Protein AF-A0AAD4VCY1-F1 (afdb_monomer)

Foldseek 3Di:
DLCVVVVADPLLQVQQLCVVVVHHDDDDDPDPVVVVSNVPNDPDHRDPVRSVVVVPDDDDDPPLVVVQEPCPPHPHNDSCRVVVNPD

Organism: Prunus dulcis (NCBI:txid3755)

Mean predicted aligned error: 2.95 Å

InterPro domains:
  IPR018170 Aldo/keto reductase, conserved site [PS00063] (26-41)
  IPR020471 Aldo-keto reductase [PTHR11732] (2-59)
  IPR036812 NAD(P)-dependent oxidoreductase domain superfamily [G3DSA:3.20.20.100] (1-87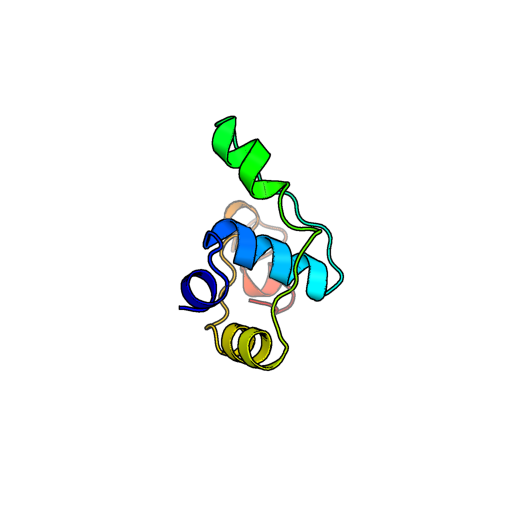)
  IPR036812 NAD(P)-dependent oxidoreductase domain superfamily [SSF51430] (2-67)

Solvent-accessible surface area (backbone atoms only — not comparable to full-atom values): 5655 Å² total; per-residue (Å²): 109,72,30,67,77,69,74,46,51,65,66,34,47,57,52,36,50,42,46,74,74,73,40,86,83,85,86,85,68,91,49,67,69,56,48,56,50,65,65,69,45,76,96,64,81,80,54,68,81,59,47,58,61,60,71,70,56,87,86,77,70,81,85,63,58,66,91,64,39,30,77,85,84,39,97,20,57,38,59,48,62,69,45,78,63,76,108

Structure (mmCIF, N/CA/C/O backbone):
data_AF-A0AAD4VCY1-F1
#
_entry.id   AF-A0AAD4VCY1-F1
#
loop_
_atom_site.group_PDB
_atom_site.id
_atom_site.type_symbol
_atom_site.label_atom_id
_atom_site.label_alt_id
_atom_site.label_comp_id
_atom_site.label_asym_id
_atom_site.label_entity_id
_atom_site.label_seq_id
_atom_site.pdbx_PDB_ins_code
_atom_site.Cartn_x
_atom_site.Cartn_y
_atom_site.Cartn_z
_atom_site.occupancy
_atom_site.B_iso_or_equiv
_atom_site.auth_seq_id
_atom_site.auth_comp_id
_atom_site.auth_asym_id
_atom_site.auth_atom_id
_atom_site.pdbx_PDB_model_num
ATOM 1 N N . MET A 1 1 ? -14.190 11.412 1.219 1.00 79.81 1 MET A N 1
ATOM 2 C CA . MET A 1 1 ? -13.234 10.325 0.878 1.00 79.81 1 MET A CA 1
ATOM 3 C C . MET A 1 1 ? -13.667 8.989 1.498 1.00 79.81 1 MET A C 1
ATOM 5 O O . MET A 1 1 ? -14.399 9.008 2.479 1.00 79.81 1 MET A O 1
ATOM 9 N N . VAL A 1 2 ? -13.245 7.827 0.962 1.00 94.19 2 VAL A N 1
ATOM 10 C CA . VAL A 1 2 ? -13.594 6.488 1.519 1.00 94.19 2 VAL A CA 1
ATOM 11 C C . VAL A 1 2 ? -13.179 6.357 2.992 1.00 94.19 2 VAL A C 1
ATOM 13 O O . VAL A 1 2 ? -13.977 5.927 3.820 1.00 94.19 2 VAL A O 1
ATOM 16 N N . ALA A 1 3 ? -11.971 6.815 3.329 1.00 96.25 3 ALA A N 1
ATOM 17 C CA . ALA A 1 3 ? -11.432 6.831 4.692 1.00 96.25 3 ALA A CA 1
ATOM 18 C C . ALA A 1 3 ? -12.351 7.544 5.703 1.00 96.25 3 ALA A C 1
ATOM 20 O O . ALA A 1 3 ? -12.657 6.992 6.757 1.00 96.25 3 ALA A O 1
ATOM 21 N N . GLU A 1 4 ? -12.875 8.720 5.346 1.00 96.56 4 GLU A N 1
ATOM 22 C CA . GLU A 1 4 ? -13.797 9.489 6.195 1.00 96.56 4 GLU A CA 1
ATOM 23 C C . GLU A 1 4 ? -15.111 8.741 6.432 1.00 96.56 4 GLU A C 1
ATOM 25 O O . GLU A 1 4 ? -15.574 8.656 7.569 1.00 96.56 4 GLU A O 1
ATOM 30 N N . LYS A 1 5 ? -15.690 8.143 5.378 1.00 97.12 5 LYS A N 1
ATOM 31 C CA . LYS A 1 5 ? -16.934 7.362 5.488 1.00 97.12 5 LYS A CA 1
ATOM 32 C C . LYS A 1 5 ? -16.782 6.172 6.434 1.00 97.12 5 LYS A C 1
ATOM 34 O O . LYS A 1 5 ? -17.708 5.862 7.176 1.00 97.12 5 LYS A O 1
ATOM 39 N N . LEU A 1 6 ? -15.616 5.530 6.412 1.00 97.06 6 LEU A N 1
ATOM 40 C CA . LEU A 1 6 ? -15.313 4.362 7.239 1.00 97.06 6 LEU A CA 1
ATOM 41 C C . LEU A 1 6 ? -14.723 4.726 8.608 1.00 97.06 6 LEU A C 1
ATOM 43 O O . LEU A 1 6 ? -14.559 3.841 9.444 1.00 97.06 6 LEU A O 1
ATOM 47 N N . ARG A 1 7 ? -14.430 6.012 8.857 1.00 97.31 7 ARG A N 1
ATOM 48 C CA . ARG A 1 7 ? -13.717 6.509 10.048 1.00 97.31 7 ARG A CA 1
ATOM 49 C C . ARG A 1 7 ? -12.391 5.774 10.274 1.00 97.31 7 ARG A C 1
ATOM 51 O O . ARG A 1 7 ? -12.058 5.395 11.394 1.00 97.31 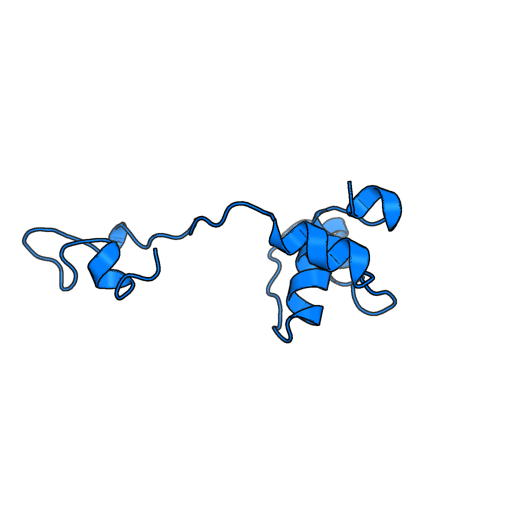7 ARG A O 1
ATOM 58 N N . ARG A 1 8 ? -11.655 5.552 9.185 1.00 97.81 8 ARG A N 1
ATOM 59 C CA . ARG A 1 8 ? -10.336 4.904 9.159 1.00 97.81 8 ARG A CA 1
ATOM 60 C C . ARG A 1 8 ? -9.306 5.845 8.567 1.00 97.81 8 ARG A C 1
ATOM 62 O O . ARG A 1 8 ? -9.665 6.815 7.900 1.00 97.81 8 ARG A O 1
ATOM 69 N N . THR A 1 9 ? -8.027 5.565 8.787 1.00 98.19 9 THR A N 1
ATOM 70 C CA . THR A 1 9 ? -6.969 6.348 8.141 1.00 98.19 9 THR A CA 1
ATOM 71 C C . THR A 1 9 ? -6.816 5.946 6.670 1.00 98.19 9 THR A C 1
ATOM 73 O O . THR A 1 9 ? -7.165 4.823 6.289 1.00 98.19 9 THR A O 1
ATOM 76 N N . PRO A 1 10 ? -6.279 6.824 5.804 1.00 97.94 10 PRO A N 1
ATOM 77 C CA . PRO A 1 10 ? -5.991 6.459 4.418 1.00 97.94 10 PRO A CA 1
ATOM 78 C C . PRO A 1 10 ? -5.087 5.221 4.288 1.00 97.94 10 PRO A C 1
ATOM 80 O O . PRO A 1 10 ? -5.321 4.387 3.416 1.00 97.94 10 PRO A O 1
ATOM 83 N N . ALA A 1 11 ? -4.107 5.058 5.188 1.00 98.12 11 ALA A N 1
ATOM 84 C CA . ALA A 1 11 ? -3.222 3.892 5.211 1.00 98.12 11 ALA A CA 1
ATOM 85 C C . ALA A 1 11 ? -3.991 2.597 5.515 1.00 98.12 11 ALA A C 1
ATOM 87 O O . ALA A 1 11 ? -3.830 1.602 4.811 1.00 98.12 11 ALA A O 1
ATOM 88 N N . GLN A 1 12 ? -4.889 2.629 6.501 1.00 98.56 12 GLN A N 1
ATOM 89 C CA . GLN A 1 12 ? -5.755 1.497 6.827 1.00 98.56 12 GLN A CA 1
ATOM 90 C C . GLN A 1 12 ? -6.664 1.098 5.658 1.00 98.56 12 GLN A C 1
ATOM 92 O O . GLN A 1 12 ? -6.835 -0.091 5.400 1.00 98.56 12 GLN A O 1
ATOM 97 N N . VAL A 1 13 ? -7.216 2.068 4.918 1.00 98.38 13 VAL A N 1
ATOM 98 C CA . VAL A 1 13 ? -8.025 1.788 3.718 1.00 98.38 13 VAL A CA 1
ATOM 99 C C . VAL A 1 13 ? -7.188 1.136 2.619 1.00 98.38 13 VAL A C 1
ATOM 101 O O . VAL A 1 13 ? -7.623 0.131 2.065 1.00 98.38 13 VAL A O 1
ATOM 104 N N . ALA A 1 14 ? -5.985 1.642 2.337 1.00 98.06 14 ALA A N 1
ATOM 105 C CA . ALA A 1 14 ? -5.101 1.046 1.332 1.00 98.06 14 ALA A CA 1
ATOM 106 C C . ALA A 1 14 ? -4.716 -0.405 1.684 1.00 98.06 14 ALA A C 1
ATOM 108 O O . ALA A 1 14 ? -4.771 -1.293 0.835 1.00 98.06 14 ALA A O 1
ATOM 109 N N . LEU A 1 15 ? -4.391 -0.665 2.955 1.00 98.50 15 LEU A N 1
ATOM 110 C CA . LEU A 1 15 ? -4.065 -2.009 3.435 1.00 98.50 15 LEU A CA 1
ATOM 111 C C . LEU A 1 15 ? -5.275 -2.943 3.385 1.00 98.50 15 LEU A C 1
ATOM 113 O O . LEU A 1 15 ? -5.163 -4.072 2.908 1.00 98.50 15 LEU A O 1
ATOM 117 N N . ARG A 1 16 ? -6.447 -2.470 3.824 1.00 98.50 16 ARG A N 1
ATOM 118 C CA . ARG A 1 16 ? -7.677 -3.263 3.788 1.00 98.50 16 ARG A CA 1
ATOM 119 C C . ARG A 1 16 ? -8.109 -3.594 2.361 1.00 98.50 16 ARG A C 1
ATOM 121 O O . ARG A 1 16 ? -8.584 -4.704 2.128 1.00 98.50 16 ARG A O 1
ATOM 128 N N . TRP A 1 17 ? -7.923 -2.669 1.421 1.00 98.06 17 TRP A N 1
ATOM 129 C CA . TRP A 1 17 ? -8.165 -2.914 0.001 1.00 98.06 17 TRP A CA 1
ATOM 130 C C . TRP A 1 17 ? -7.302 -4.074 -0.509 1.00 98.06 17 TRP A C 1
ATOM 132 O O . TRP A 1 17 ? -7.856 -5.037 -1.031 1.00 98.06 17 TRP A O 1
ATOM 142 N N . GLY A 1 18 ? -5.987 -4.059 -0.254 1.00 97.75 18 GLY A N 1
ATOM 143 C CA . GLY A 1 18 ? -5.088 -5.144 -0.674 1.00 97.75 18 GLY A CA 1
ATOM 144 C C . GLY A 1 18 ? -5.495 -6.514 -0.118 1.00 97.75 18 GLY A C 1
ATOM 145 O O . GLY A 1 18 ? -5.516 -7.499 -0.855 1.00 97.75 18 GLY A O 1
ATOM 146 N N . LEU A 1 19 ? -5.921 -6.557 1.152 1.00 97.88 19 LEU A N 1
ATOM 147 C CA . LEU A 1 19 ? -6.445 -7.776 1.779 1.00 97.88 19 LEU A CA 1
ATOM 148 C C . LEU A 1 19 ? -7.737 -8.275 1.112 1.00 97.88 19 LEU A C 1
ATOM 150 O O . LEU A 1 19 ? -7.890 -9.476 0.904 1.00 97.88 19 LEU A O 1
ATOM 154 N N . GLN A 1 20 ? -8.670 -7.382 0.763 1.00 97.75 20 GLN A N 1
ATOM 155 C CA . GLN A 1 20 ? -9.919 -7.764 0.085 1.00 97.75 20 GLN A CA 1
ATOM 156 C C . GLN A 1 20 ? -9.720 -8.185 -1.374 1.00 97.75 20 GLN A C 1
ATOM 158 O O . GLN A 1 20 ? -10.516 -8.976 -1.869 1.00 97.75 20 GLN A O 1
ATOM 163 N N . MET A 1 21 ? -8.643 -7.736 -2.024 1.00 97.25 21 MET A N 1
ATOM 164 C CA . MET A 1 21 ? -8.214 -8.246 -3.333 1.00 97.25 21 MET A CA 1
ATOM 165 C C . MET A 1 21 ? -7.544 -9.631 -3.252 1.00 97.25 21 MET A C 1
ATOM 167 O O . MET A 1 21 ? -7.210 -10.214 -4.279 1.00 97.25 21 MET A O 1
ATOM 171 N N . GLY A 1 22 ? -7.362 -10.182 -2.045 1.00 97.44 22 GLY A N 1
ATOM 172 C CA . GLY A 1 22 ? -6.786 -11.511 -1.828 1.00 97.44 22 GLY A CA 1
ATOM 173 C C . GLY A 1 22 ? -5.262 -11.525 -1.6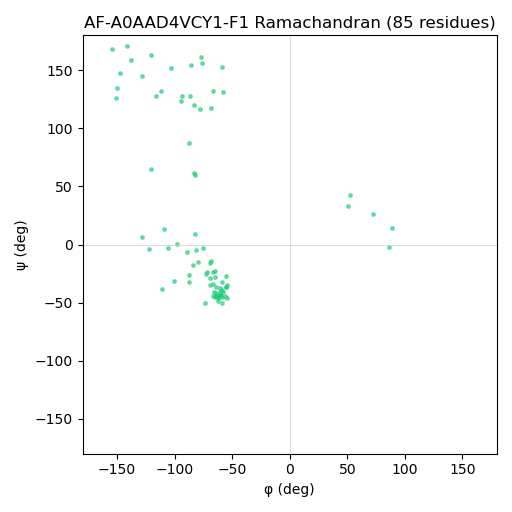94 1.00 97.44 22 GLY A C 1
ATOM 174 O O . GLY A 1 22 ? -4.653 -12.592 -1.759 1.00 97.44 22 GLY A O 1
ATOM 175 N N . HIS A 1 23 ? -4.629 -10.367 -1.494 1.00 98.00 23 HIS A N 1
ATOM 176 C CA . HIS A 1 23 ? -3.182 -10.251 -1.316 1.00 98.00 23 HIS A CA 1
ATOM 177 C C . HIS A 1 23 ? -2.814 -10.045 0.156 1.00 98.00 23 HIS A C 1
ATOM 179 O O . HIS A 1 23 ? -3.566 -9.448 0.922 1.00 98.00 23 HIS A O 1
ATOM 185 N N . SER A 1 24 ? -1.618 -10.480 0.559 1.00 97.94 24 SER A N 1
ATOM 186 C CA . SER A 1 24 ? -0.994 -9.979 1.788 1.00 97.94 24 SER A CA 1
ATOM 187 C C . SER A 1 24 ? -0.403 -8.579 1.556 1.00 97.94 24 SER A C 1
ATOM 189 O O . SER A 1 24 ? -0.175 -8.168 0.418 1.00 97.94 24 SER A O 1
ATOM 191 N N . ALA A 1 25 ? -0.150 -7.827 2.631 1.00 97.44 25 ALA A N 1
ATOM 192 C CA . ALA A 1 25 ? 0.436 -6.488 2.559 1.00 97.44 25 ALA A CA 1
ATOM 193 C C . ALA A 1 25 ? 1.650 -6.359 3.488 1.00 97.44 25 ALA A C 1
ATOM 195 O O . ALA A 1 25 ? 1.666 -6.922 4.582 1.00 97.44 25 ALA A O 1
ATOM 196 N N . LEU A 1 26 ? 2.657 -5.586 3.064 1.00 97.94 26 LEU A N 1
ATOM 197 C CA . LEU A 1 26 ? 3.929 -5.404 3.776 1.00 97.94 26 LEU A CA 1
ATOM 198 C C . LEU A 1 26 ? 4.168 -3.924 4.146 1.00 97.94 26 LEU A C 1
ATOM 200 O O . LEU A 1 26 ? 5.088 -3.292 3.618 1.00 97.94 26 LEU A O 1
ATOM 204 N N . PRO A 1 27 ? 3.344 -3.318 5.025 1.00 98.12 27 PRO A N 1
ATOM 205 C CA . PRO A 1 27 ? 3.520 -1.924 5.410 1.00 98.12 27 PRO A CA 1
ATOM 206 C C . PRO A 1 27 ? 4.790 -1.724 6.240 1.00 98.12 27 PRO A C 1
ATOM 208 O O . P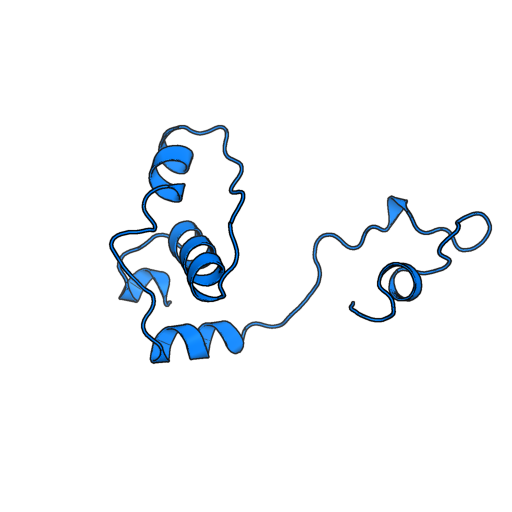RO A 1 27 ? 4.899 -2.194 7.373 1.00 98.12 27 PRO A O 1
ATOM 211 N N . LYS A 1 28 ? 5.734 -0.937 5.723 1.00 98.31 28 LYS A N 1
ATOM 212 C CA . LYS A 1 28 ? 6.930 -0.542 6.473 1.00 98.31 28 LYS A CA 1
ATOM 213 C C . LYS A 1 28 ? 6.664 0.712 7.307 1.00 98.31 28 LYS A C 1
ATOM 215 O O . LYS A 1 28 ? 6.285 1.754 6.779 1.00 98.31 28 LYS A O 1
ATOM 220 N N . SER A 1 29 ? 6.974 0.666 8.602 1.00 98.38 29 SER A N 1
ATOM 221 C CA . SER A 1 29 ? 7.038 1.846 9.477 1.00 98.38 29 SER A CA 1
ATOM 222 C C . SER A 1 29 ? 8.111 1.660 10.550 1.00 98.38 29 SER A C 1
ATOM 224 O O . SER A 1 29 ? 8.353 0.550 11.002 1.00 98.38 29 SER A O 1
ATOM 226 N N . THR A 1 30 ? 8.747 2.755 10.965 1.00 98.44 30 THR A N 1
ATOM 227 C CA . THR A 1 30 ? 9.610 2.827 12.163 1.00 98.44 30 THR A CA 1
ATOM 228 C C . THR A 1 30 ? 8.935 3.572 13.318 1.00 98.44 30 THR A C 1
ATOM 230 O O . THR A 1 30 ? 9.504 3.701 14.393 1.00 98.44 30 THR A O 1
ATOM 233 N N . ASN A 1 31 ? 7.727 4.097 13.094 1.00 98.69 31 ASN A N 1
ATOM 234 C CA . ASN A 1 31 ? 6.916 4.758 14.109 1.00 98.69 31 ASN A CA 1
ATOM 235 C C . ASN A 1 31 ? 5.943 3.737 14.710 1.00 98.69 31 ASN A C 1
ATOM 237 O O . ASN A 1 31 ? 5.157 3.139 13.970 1.00 98.69 31 ASN A O 1
ATOM 241 N N . GLU A 1 32 ? 5.989 3.577 16.032 1.00 98.56 32 GLU A N 1
ATOM 242 C CA . GLU A 1 32 ? 5.210 2.582 16.774 1.00 98.56 32 GLU A CA 1
ATOM 243 C C . GLU A 1 32 ? 3.695 2.757 16.607 1.00 98.56 32 GLU A C 1
ATOM 245 O O . GLU A 1 32 ? 2.990 1.778 16.365 1.00 98.56 32 GLU A O 1
ATOM 250 N N . ALA A 1 33 ? 3.188 3.993 16.665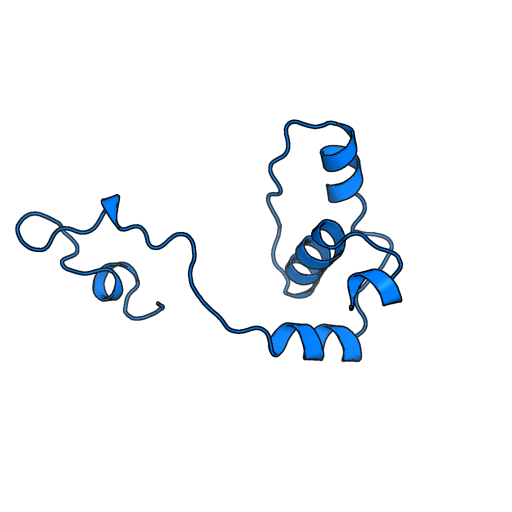 1.00 98.44 33 ALA A N 1
ATOM 251 C CA . ALA A 1 33 ? 1.763 4.264 16.488 1.00 98.44 33 ALA A CA 1
ATOM 252 C C . ALA A 1 33 ? 1.281 3.821 15.099 1.00 98.44 33 ALA A C 1
ATOM 254 O O . ALA A 1 33 ? 0.269 3.135 14.996 1.00 98.44 33 ALA A O 1
ATOM 255 N N . ARG A 1 34 ? 2.056 4.104 14.042 1.00 98.44 34 ARG A N 1
ATOM 256 C CA . ARG A 1 34 ? 1.741 3.632 12.681 1.00 98.44 34 ARG A CA 1
ATOM 257 C 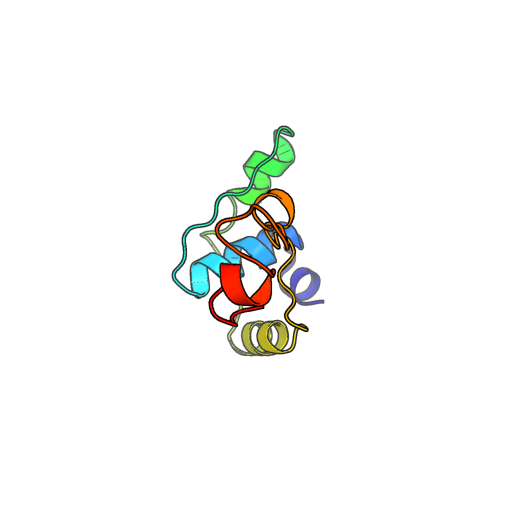C . ARG A 1 34 ? 1.845 2.115 12.534 1.00 98.44 34 ARG A C 1
ATOM 259 O O . ARG A 1 34 ? 1.081 1.540 11.775 1.00 98.44 34 ARG A O 1
ATOM 266 N N . ILE A 1 35 ? 2.770 1.454 13.235 1.00 98.62 35 ILE A N 1
ATOM 267 C CA . ILE A 1 35 ? 2.865 -0.019 13.219 1.00 98.62 35 ILE A CA 1
ATOM 268 C C . ILE A 1 35 ? 1.583 -0.633 13.798 1.00 98.62 35 ILE A C 1
ATOM 270 O O . ILE A 1 35 ? 1.001 -1.534 13.190 1.00 98.62 35 ILE A O 1
ATOM 274 N N . LYS A 1 36 ? 1.118 -0.105 14.938 1.00 98.31 36 LYS A N 1
ATOM 275 C CA . LYS A 1 36 ? -0.144 -0.524 15.566 1.00 98.31 36 LYS A CA 1
ATOM 276 C C . LYS A 1 36 ? -1.338 -0.231 14.657 1.00 98.31 36 LYS A C 1
ATOM 278 O O . LYS A 1 36 ? -2.133 -1.127 14.400 1.00 98.31 36 LYS A O 1
ATOM 283 N N . GLU A 1 37 ? -1.420 0.983 14.113 1.00 98.12 37 GLU A N 1
ATOM 284 C CA . GLU A 1 37 ? -2.495 1.403 13.205 1.00 98.12 37 GLU A CA 1
ATOM 285 C C . GLU A 1 37 ? -2.578 0.530 11.943 1.00 98.12 37 GLU A C 1
ATOM 287 O O . GLU A 1 37 ? -3.665 0.080 11.580 1.00 98.12 37 GLU A O 1
ATOM 292 N N . ASN A 1 38 ? -1.437 0.234 11.310 1.00 98.44 38 ASN A N 1
ATOM 293 C CA . ASN A 1 38 ? -1.363 -0.599 10.106 1.00 98.44 38 ASN A CA 1
ATOM 294 C C . ASN A 1 38 ? -1.798 -2.053 10.353 1.00 98.44 38 ASN A C 1
ATOM 296 O O . ASN A 1 38 ? -2.182 -2.740 9.411 1.00 98.44 38 ASN A O 1
ATOM 300 N N . SER A 1 39 ? -1.736 -2.524 11.602 1.00 97.00 39 SER A N 1
ATOM 301 C CA . SER A 1 39 ? -2.188 -3.869 11.979 1.00 97.00 39 SER A CA 1
ATOM 302 C C . SER A 1 39 ? -3.701 -3.934 12.250 1.00 97.00 39 SER A C 1
ATOM 304 O O . SER A 1 39 ? -4.284 -5.018 12.214 1.00 97.00 39 SER A O 1
ATOM 306 N N . ASP A 1 40 ? -4.367 -2.795 12.480 1.00 98.00 40 ASP A N 1
ATOM 307 C CA . ASP A 1 40 ? -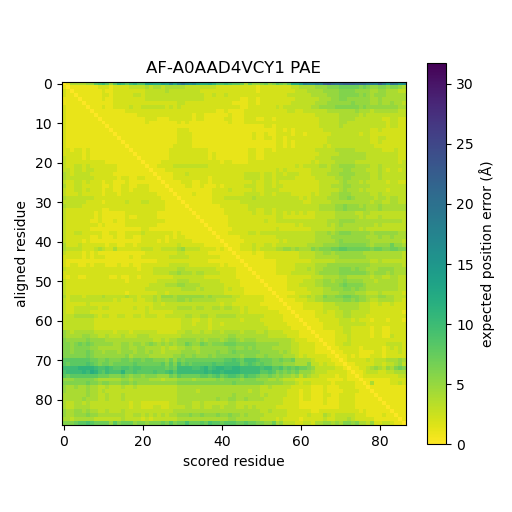5.809 -2.702 12.772 1.00 98.00 40 ASP A CA 1
ATOM 308 C C . ASP A 1 40 ? -6.682 -2.707 11.494 1.00 98.00 40 ASP A C 1
ATOM 310 O O . ASP A 1 40 ? -7.395 -1.755 11.163 1.00 98.00 40 ASP A O 1
ATOM 314 N N . VAL A 1 41 ? -6.601 -3.798 10.724 1.00 98.38 41 VAL A N 1
ATOM 315 C CA . VAL A 1 41 ? -7.251 -3.927 9.399 1.00 98.38 41 VAL A CA 1
ATOM 316 C C . VAL A 1 41 ? -8.114 -5.187 9.233 1.00 98.38 41 VAL A C 1
ATOM 318 O O . VAL A 1 41 ? -8.630 -5.450 8.146 1.00 98.38 41 VAL A O 1
ATOM 321 N N . PHE A 1 42 ? -8.316 -5.975 10.295 1.00 96.69 42 PHE A N 1
ATOM 322 C CA . PHE A 1 42 ? -9.028 -7.263 10.217 1.00 96.69 42 PHE A CA 1
ATOM 323 C C . PHE A 1 42 ? -10.490 -7.214 10.683 1.00 96.69 42 PHE A C 1
ATOM 325 O O . PHE A 1 42 ? -11.319 -7.938 10.139 1.00 96.69 42 PHE A O 1
ATOM 332 N N . GLY A 1 43 ? -10.829 -6.350 11.647 1.00 96.81 43 GLY A N 1
ATOM 333 C CA . GLY A 1 43 ? -12.159 -6.295 12.278 1.00 96.81 43 GLY A CA 1
ATOM 334 C C . GLY A 1 43 ? -13.235 -5.514 11.512 1.00 96.81 43 GLY A C 1
ATOM 335 O O . GLY A 1 43 ? -14.295 -5.230 12.062 1.00 96.81 43 GLY A O 1
ATOM 336 N N . TRP A 1 44 ? -12.963 -5.102 10.277 1.00 97.94 44 TRP A N 1
ATOM 337 C CA . TRP A 1 44 ? -13.871 -4.311 9.445 1.00 97.94 44 TRP A CA 1
ATOM 338 C C . TRP A 1 44 ? -13.565 -4.549 7.964 1.00 97.94 44 TRP A C 1
ATOM 340 O O . TRP A 1 44 ? -12.543 -5.143 7.631 1.00 97.94 44 TRP A O 1
ATOM 350 N N . SER A 1 45 ? -14.447 -4.101 7.071 1.00 98.06 45 SER A N 1
ATOM 351 C CA . SER A 1 45 ? -14.273 -4.223 5.621 1.00 98.06 45 SER A CA 1
ATOM 352 C C . SER A 1 45 ? -14.681 -2.947 4.892 1.00 98.06 45 SER A C 1
ATOM 354 O O . SER A 1 45 ? -15.421 -2.119 5.424 1.00 98.06 45 SER A O 1
ATOM 356 N N . ILE A 1 46 ? -14.162 -2.784 3.677 1.00 98.31 46 ILE A N 1
ATOM 357 C CA . ILE A 1 46 ? -14.613 -1.784 2.717 1.00 98.31 46 ILE A CA 1
ATOM 358 C C . ILE A 1 46 ? -15.831 -2.385 1.995 1.00 98.31 46 ILE A C 1
ATOM 360 O O . ILE A 1 46 ? -15.687 -3.442 1.371 1.00 98.31 46 ILE A O 1
ATOM 364 N N . PRO A 1 47 ? -17.011 -1.749 2.084 1.00 97.88 47 PRO A N 1
ATOM 365 C CA . PRO A 1 47 ? -18.194 -2.137 1.323 1.00 97.88 47 PRO A CA 1
ATOM 366 C C . PRO A 1 47 ? -17.959 -2.085 -0.189 1.00 97.88 47 PRO A C 1
ATOM 368 O O . PRO A 1 47 ? -17.149 -1.295 -0.674 1.00 97.88 47 PRO A O 1
ATOM 371 N N . GLU A 1 48 ? -18.702 -2.896 -0.937 1.00 96.56 48 GLU A N 1
ATOM 372 C CA . GLU A 1 48 ? -18.540 -3.050 -2.388 1.00 96.56 48 GLU A CA 1
ATOM 373 C C . GLU A 1 48 ? -18.723 -1.734 -3.163 1.00 96.56 48 GLU A C 1
ATOM 375 O O . GLU A 1 48 ? -17.933 -1.426 -4.054 1.00 96.56 48 GLU A O 1
ATOM 380 N N . ASP A 1 49 ? -19.677 -0.888 -2.762 1.00 96.88 49 ASP A N 1
ATOM 381 C CA . ASP A 1 49 ? -19.913 0.422 -3.387 1.00 96.88 49 ASP A CA 1
ATOM 382 C C . ASP A 1 49 ? -18.736 1.395 -3.204 1.00 96.88 49 ASP A C 1
ATOM 384 O O . ASP A 1 49 ? -18.519 2.291 -4.024 1.00 96.88 49 ASP A O 1
ATOM 388 N N . LEU A 1 50 ? -17.971 1.241 -2.118 1.00 97.38 50 LEU A N 1
ATOM 389 C CA . LEU A 1 50 ? -16.768 2.029 -1.864 1.00 97.38 50 LEU A CA 1
ATOM 390 C C . LEU A 1 50 ? -15.530 1.401 -2.505 1.00 97.38 50 LEU A C 1
ATOM 392 O O . LEU A 1 50 ? -14.651 2.149 -2.927 1.00 97.38 50 LEU A O 1
ATOM 396 N N . LEU A 1 51 ? -15.468 0.069 -2.612 1.00 95.81 51 LEU A N 1
ATOM 397 C CA . LEU A 1 51 ? -14.429 -0.627 -3.373 1.00 95.81 51 LEU A CA 1
ATOM 398 C C . LEU A 1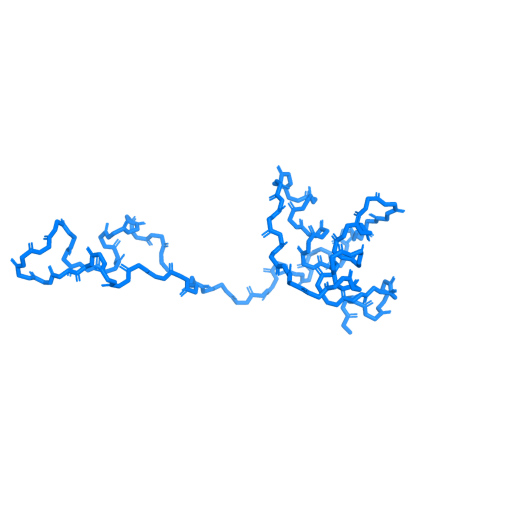 51 ? -14.473 -0.243 -4.852 1.00 95.81 51 LEU A C 1
ATOM 400 O O . LEU A 1 51 ? -13.430 0.092 -5.404 1.00 95.81 51 LEU A O 1
ATOM 404 N N . ALA A 1 52 ? -15.662 -0.207 -5.459 1.00 94.56 52 ALA A N 1
ATOM 405 C CA . ALA A 1 52 ? -15.834 0.176 -6.861 1.00 94.56 52 ALA A CA 1
ATOM 406 C C . ALA A 1 52 ? -15.232 1.560 -7.165 1.00 94.56 52 ALA A C 1
ATOM 408 O O . ALA A 1 52 ? -14.600 1.755 -8.196 1.00 94.56 52 ALA A O 1
ATOM 409 N N . LYS A 1 53 ? -15.331 2.503 -6.220 1.00 95.44 53 LYS A N 1
ATOM 410 C CA . LYS A 1 53 ? -14.738 3.845 -6.353 1.00 95.44 53 LYS A CA 1
ATOM 411 C C . LYS A 1 53 ? -13.214 3.842 -6.308 1.00 95.44 53 LYS A C 1
ATOM 413 O O . LYS A 1 53 ? -12.590 4.735 -6.865 1.00 95.44 53 LYS A O 1
ATOM 418 N N . LEU A 1 54 ? -12.601 2.877 -5.620 1.00 95.38 54 LEU A N 1
ATOM 419 C CA . LEU A 1 54 ? -11.142 2.736 -5.607 1.00 95.38 54 LEU A CA 1
ATOM 420 C C . LEU A 1 54 ? -10.622 2.204 -6.949 1.00 95.38 54 LEU A C 1
ATOM 422 O O . LEU A 1 54 ? -9.491 2.506 -7.313 1.00 95.38 54 LEU A O 1
ATOM 426 N N . SER A 1 55 ? -11.445 1.471 -7.704 1.00 91.06 55 SER A N 1
ATOM 427 C CA . SER A 1 55 ? -11.105 0.999 -9.053 1.00 91.06 55 SER A CA 1
ATOM 428 C C . SER A 1 55 ? -11.022 2.119 -10.095 1.00 91.06 55 SER A C 1
ATOM 430 O O . SER A 1 55 ? -10.443 1.910 -11.154 1.00 91.06 55 SER A O 1
ATOM 432 N N . GLU A 1 56 ? -11.562 3.305 -9.805 1.00 95.75 56 GLU A N 1
ATOM 433 C CA . GLU A 1 56 ? -11.507 4.480 -10.689 1.00 95.75 56 GLU A CA 1
ATOM 434 C C . GLU A 1 56 ? -10.175 5.249 -10.585 1.00 95.75 56 GLU A C 1
ATOM 436 O O . GLU A 1 56 ? -9.958 6.219 -11.309 1.00 95.75 56 GLU A O 1
ATOM 441 N N . ILE A 1 57 ? -9.282 4.851 -9.672 1.00 96.44 57 ILE A N 1
ATOM 442 C CA . ILE A 1 57 ? -7.984 5.504 -9.485 1.00 96.44 57 ILE A CA 1
ATOM 443 C C . ILE A 1 57 ? -7.113 5.272 -10.726 1.00 96.44 57 ILE A C 1
ATOM 445 O O . ILE A 1 57 ? -6.972 4.142 -11.194 1.00 96.44 57 ILE A O 1
ATOM 449 N N . GLU A 1 58 ? -6.497 6.342 -11.231 1.00 98.00 58 GLU A N 1
ATOM 450 C CA . GLU A 1 58 ? -5.529 6.270 -12.327 1.00 98.00 58 GLU A CA 1
ATOM 451 C C . GLU A 1 58 ? -4.359 5.352 -11.953 1.00 98.00 58 GLU A C 1
ATOM 453 O O . GLU A 1 58 ? -3.782 5.454 -10.866 1.00 98.00 58 GLU A O 1
ATOM 458 N N . GLN A 1 59 ? -4.019 4.435 -12.856 1.00 97.62 59 GLN A N 1
ATOM 459 C CA . GLN A 1 59 ? -2.985 3.438 -12.615 1.00 97.62 59 GLN A CA 1
ATOM 460 C C . GLN A 1 59 ? -1.642 3.926 -13.151 1.00 97.62 59 GLN A C 1
ATOM 462 O O . GLN A 1 59 ? -1.525 4.303 -14.313 1.00 97.62 59 GLN A O 1
ATOM 467 N N . ALA A 1 60 ? -0.618 3.883 -12.299 1.00 97.19 60 ALA A N 1
ATOM 468 C CA . ALA A 1 60 ? 0.763 4.144 -12.681 1.00 97.19 60 ALA A CA 1
ATOM 469 C C . ALA A 1 60 ? 1.725 3.349 -11.788 1.00 97.19 60 ALA A C 1
ATOM 471 O O . ALA A 1 60 ? 1.604 3.344 -10.558 1.00 97.19 60 ALA A O 1
ATOM 472 N N . ARG A 1 61 ? 2.732 2.704 -12.389 1.00 97.44 61 ARG A N 1
ATOM 473 C CA . ARG A 1 61 ? 3.772 1.980 -11.644 1.00 97.44 61 ARG A CA 1
ATOM 474 C C . ARG A 1 61 ? 4.800 2.951 -11.051 1.00 97.44 61 ARG A C 1
ATOM 476 O O . ARG A 1 61 ? 5.551 3.593 -11.783 1.00 97.44 61 ARG A O 1
ATOM 483 N N . LEU A 1 62 ? 4.891 3.006 -9.718 1.00 97.06 62 LEU A N 1
ATOM 484 C CA . LEU A 1 62 ? 5.864 3.857 -9.011 1.00 97.06 62 LEU A CA 1
ATOM 485 C C . LEU A 1 62 ? 7.298 3.312 -9.091 1.00 97.06 62 LEU A C 1
ATOM 487 O O . LEU A 1 62 ? 8.233 4.030 -9.441 1.00 97.06 62 LEU A O 1
ATOM 491 N N . VAL A 1 63 ? 7.489 2.031 -8.767 1.00 97.12 63 VAL A N 1
ATOM 492 C CA . VAL A 1 63 ? 8.807 1.384 -8.825 1.00 97.12 63 VAL A CA 1
ATOM 493 C C . VAL A 1 63 ? 9.014 0.832 -10.232 1.00 97.12 63 VAL A C 1
ATOM 495 O O . VAL A 1 63 ? 8.677 -0.312 -10.519 1.00 97.12 63 VAL A O 1
ATOM 498 N N . ARG A 1 64 ? 9.547 1.674 -11.124 1.00 97.06 64 ARG A N 1
ATOM 499 C CA . ARG A 1 64 ? 9.745 1.347 -12.550 1.00 97.06 64 ARG A CA 1
ATOM 500 C C . ARG A 1 64 ? 10.986 0.498 -12.836 1.00 97.06 64 ARG A C 1
ATOM 502 O O . ARG A 1 64 ? 11.098 -0.034 -13.929 1.00 97.06 64 ARG A O 1
ATOM 509 N N . GLY A 1 65 ? 11.922 0.379 -11.891 1.00 96.56 65 GLY A N 1
ATOM 510 C CA . GLY A 1 65 ? 13.133 -0.430 -12.077 1.00 96.56 65 GLY A CA 1
ATOM 511 C C . GLY A 1 65 ? 14.161 0.168 -13.047 1.00 96.56 65 GLY A C 1
ATOM 512 O O . GLY A 1 65 ? 14.959 -0.568 -13.612 1.00 96.56 65 GLY A O 1
ATOM 513 N N . THR A 1 66 ? 14.189 1.493 -13.220 1.00 95.69 66 THR A N 1
ATOM 514 C CA . THR A 1 66 ? 15.077 2.190 -14.176 1.00 95.69 66 THR A CA 1
ATOM 515 C C . THR A 1 66 ? 16.564 1.880 -13.993 1.00 95.69 66 THR A C 1
ATOM 517 O O . THR A 1 66 ? 17.310 1.905 -14.960 1.00 95.69 66 THR A O 1
ATOM 520 N N . ASN A 1 67 ? 16.997 1.532 -12.779 1.00 95.38 67 ASN A N 1
ATOM 521 C CA . ASN A 1 67 ? 18.383 1.137 -12.499 1.00 95.38 67 ASN A CA 1
ATOM 522 C C . ASN A 1 67 ? 18.780 -0.215 -13.124 1.00 95.38 67 ASN A C 1
ATOM 524 O O . ASN A 1 67 ? 19.963 -0.541 -13.151 1.00 95.38 67 ASN A O 1
ATOM 528 N N . PHE A 1 68 ? 17.812 -1.011 -13.585 1.00 95.00 68 PHE A N 1
ATOM 529 C CA . PHE A 1 68 ? 18.035 -2.302 -14.246 1.00 95.00 68 PHE A CA 1
ATOM 530 C C . PHE A 1 68 ? 17.987 -2.202 -15.776 1.00 95.00 68 PHE A C 1
ATOM 532 O O . PHE A 1 68 ? 18.150 -3.211 -16.461 1.00 95.00 68 PHE A O 1
ATOM 539 N N . VAL A 1 69 ? 17.762 -0.998 -16.307 1.00 97.12 69 VAL A N 1
ATOM 540 C CA . VAL A 1 69 ? 17.569 -0.735 -17.733 1.00 97.12 69 VAL A CA 1
ATOM 541 C C . VAL A 1 69 ? 18.752 0.062 -18.261 1.00 97.12 69 VAL A C 1
ATOM 543 O O . VAL A 1 69 ? 19.149 1.064 -17.669 1.00 97.12 69 VAL A O 1
ATOM 546 N N . HIS A 1 70 ? 19.305 -0.365 -19.393 1.00 97.19 70 HIS A N 1
ATOM 547 C CA . HIS A 1 70 ? 20.324 0.398 -20.104 1.00 97.19 70 HIS A CA 1
ATOM 548 C C . HIS A 1 70 ? 20.252 0.098 -21.601 1.00 97.19 70 HIS A C 1
ATOM 550 O O . HIS A 1 70 ? 20.380 -1.048 -22.030 1.00 97.19 70 HIS A O 1
ATOM 556 N N . ASP A 1 71 ? 20.130 1.154 -22.402 1.00 94.06 71 ASP A N 1
ATOM 557 C CA . ASP A 1 71 ? 19.988 1.096 -23.862 1.00 94.06 71 ASP A CA 1
ATOM 558 C C . ASP A 1 71 ? 21.094 0.296 -24.586 1.00 94.06 71 ASP A C 1
ATOM 560 O O . ASP A 1 71 ? 20.826 -0.409 -25.554 1.00 94.06 71 ASP A O 1
ATOM 564 N N . THR A 1 72 ? 22.333 0.335 -24.093 1.00 94.94 72 THR A N 1
ATOM 565 C CA . THR A 1 72 ? 23.519 -0.170 -24.794 1.00 94.94 72 THR A CA 1
ATOM 566 C C . THR A 1 72 ? 24.116 -1.415 -24.144 1.00 94.94 72 THR A C 1
ATOM 568 O O . THR A 1 72 ? 24.488 -2.351 -24.854 1.00 94.94 72 THR A O 1
ATOM 571 N N . PHE A 1 73 ? 24.132 -1.501 -22.813 1.00 93.56 73 PHE A N 1
ATOM 572 C CA . PHE A 1 73 ? 24.840 -2.578 -22.104 1.00 93.56 73 PHE A CA 1
ATOM 573 C C . PHE A 1 73 ? 23.956 -3.415 -21.167 1.00 93.56 73 PHE A C 1
ATOM 575 O O . PHE A 1 73 ? 24.443 -4.383 -20.588 1.00 93.56 73 PHE A O 1
ATOM 582 N N . GLY A 1 74 ? 22.678 -3.061 -21.006 1.00 92.12 74 GLY A N 1
ATOM 583 C CA . GLY A 1 74 ? 21.757 -3.745 -20.099 1.00 92.12 74 GLY A CA 1
ATOM 584 C C . GLY A 1 74 ? 21.093 -4.969 -20.737 1.00 92.12 74 GLY A C 1
ATOM 585 O O . GLY A 1 74 ? 20.937 -5.008 -21.960 1.00 92.12 74 GLY A O 1
ATOM 586 N N . PRO A 1 75 ? 20.669 -5.958 -19.925 1.00 94.88 75 PRO A N 1
ATOM 587 C CA . PRO A 1 75 ? 19.831 -7.054 -20.407 1.00 94.88 75 PRO A CA 1
ATOM 588 C C . PRO A 1 75 ? 18.437 -6.574 -20.836 1.00 94.88 75 PRO A C 1
ATOM 590 O O . PRO A 1 75 ? 17.834 -7.220 -21.678 1.00 94.88 75 PRO A O 1
ATOM 593 N N . TYR A 1 76 ? 17.971 -5.438 -20.304 1.00 97.81 76 TYR A N 1
ATOM 594 C CA . TYR A 1 76 ? 16.741 -4.757 -20.708 1.00 97.81 76 TYR A CA 1
ATOM 595 C C . TYR A 1 76 ? 17.086 -3.383 -21.287 1.00 97.81 76 TYR A C 1
ATOM 597 O O . TYR A 1 76 ? 17.806 -2.599 -20.655 1.00 97.81 76 TYR A O 1
ATOM 605 N N . ARG A 1 77 ? 16.580 -3.087 -22.486 1.00 96.19 77 ARG A N 1
ATOM 606 C CA . ARG A 1 77 ? 16.859 -1.855 -23.241 1.00 96.19 77 ARG A CA 1
ATOM 607 C C . ARG A 1 77 ? 15.918 -0.720 -22.881 1.00 96.19 77 ARG A C 1
ATOM 609 O O . ARG A 1 77 ? 16.305 0.442 -22.991 1.00 96.19 77 ARG A O 1
ATOM 616 N N . SER A 1 78 ? 14.714 -1.044 -22.420 1.00 96.94 78 SER A N 1
ATOM 617 C CA . SER A 1 78 ? 13.736 -0.070 -21.943 1.00 96.94 78 SER A CA 1
ATOM 618 C C . SER A 1 78 ? 12.977 -0.574 -20.710 1.00 96.94 78 SER A C 1
ATOM 620 O O . SER A 1 78 ? 13.107 -1.727 -20.297 1.00 96.94 78 SER A O 1
ATOM 622 N N . VAL A 1 79 ? 12.196 0.315 -20.089 1.00 97.31 79 VAL A N 1
ATOM 623 C CA . VAL A 1 79 ? 11.324 -0.050 -18.96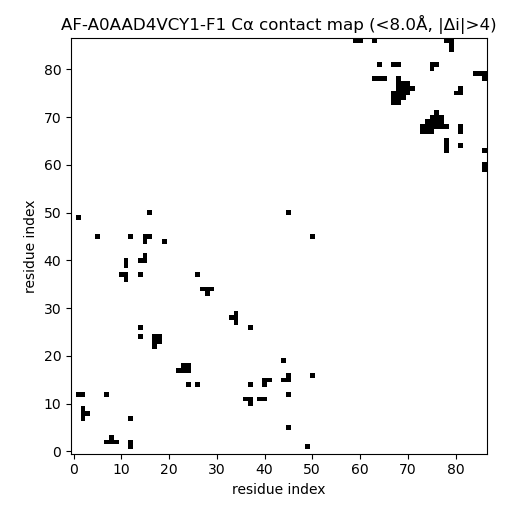0 1.00 97.31 79 VAL A CA 1
ATOM 624 C C . VAL A 1 79 ? 10.175 -0.938 -19.441 1.00 97.31 79 VAL A C 1
ATOM 626 O O . VAL A 1 79 ? 9.765 -1.841 -18.724 1.00 97.31 79 VAL A O 1
ATOM 629 N N . GLU A 1 80 ? 9.683 -0.708 -20.654 1.00 97.56 80 GLU A N 1
ATOM 630 C CA . GLU A 1 80 ? 8.656 -1.528 -21.295 1.00 97.56 80 GLU A CA 1
ATOM 631 C C . GLU A 1 80 ? 9.142 -2.972 -21.459 1.00 97.56 80 GLU A C 1
ATOM 633 O O . GLU A 1 80 ? 8.399 -3.890 -21.137 1.00 97.56 80 GLU A O 1
ATOM 638 N N . GLU A 1 81 ? 10.394 -3.172 -21.889 1.00 97.69 81 GLU A N 1
ATOM 639 C CA . GLU A 1 81 ? 10.996 -4.508 -22.000 1.00 97.69 81 GLU A CA 1
ATOM 640 C C . GLU A 1 81 ? 11.172 -5.175 -20.630 1.00 97.69 81 GLU A C 1
ATOM 642 O O . GLU A 1 81 ? 10.872 -6.352 -20.484 1.00 97.69 81 GLU A O 1
ATOM 647 N N . LEU A 1 82 ? 11.602 -4.428 -19.605 1.00 97.75 82 LEU A N 1
ATOM 648 C CA . LEU A 1 82 ? 11.747 -4.959 -18.242 1.00 97.75 82 LEU A CA 1
ATOM 649 C C . LEU A 1 82 ? 10.429 -5.514 -17.673 1.00 97.75 82 LEU A C 1
ATOM 651 O O . LEU A 1 82 ? 10.458 -6.428 -16.851 1.00 97.75 82 LEU A O 1
ATOM 655 N N . TRP A 1 83 ? 9.295 -4.932 -18.061 1.00 97.69 83 TRP A N 1
ATOM 656 C CA . TRP A 1 83 ? 7.973 -5.292 -17.546 1.00 97.69 83 TRP A CA 1
ATOM 657 C C . TRP A 1 83 ? 7.096 -6.022 -18.565 1.00 97.69 83 TRP A C 1
ATOM 659 O O . TRP A 1 83 ? 5.893 -6.103 -18.343 1.00 97.69 83 TRP A O 1
ATOM 669 N N . ASP A 1 84 ? 7.647 -6.501 -19.683 1.00 97.38 84 ASP A N 1
ATOM 670 C CA . ASP A 1 84 ? 6.886 -7.169 -20.752 1.00 97.38 84 ASP A CA 1
ATOM 671 C C . ASP A 1 84 ? 5.645 -6.369 -21.223 1.00 97.38 84 ASP A C 1
ATOM 673 O O . ASP A 1 84 ? 4.610 -6.921 -21.597 1.00 97.38 84 ASP A O 1
ATOM 677 N N . GLY A 1 85 ? 5.737 -5.034 -21.200 1.00 96.88 85 GLY A N 1
ATOM 678 C CA . GLY A 1 85 ? 4.649 -4.112 -21.548 1.00 96.88 85 GLY A CA 1
ATOM 679 C C . GLY A 1 85 ? 3.675 -3.755 -20.414 1.00 96.88 85 GLY A C 1
ATOM 680 O O . GLY A 1 85 ? 2.804 -2.914 -20.626 1.00 96.88 85 GLY A O 1
ATOM 681 N N . GLU A 1 86 ? 3.818 -4.314 -19.208 1.00 97.00 86 GLU A N 1
ATOM 682 C CA . GLU A 1 86 ? 2.971 -4.022 -18.037 1.00 97.00 86 GLU A CA 1
ATOM 683 C C . GLU A 1 86 ? 3.407 -2.746 -17.278 1.00 97.00 86 GLU A C 1
ATOM 685 O O . GLU A 1 86 ? 3.781 -2.789 -16.089 1.00 97.00 86 GLU A O 1
ATOM 690 N N . ILE A 1 87 ? 3.394 -1.597 -17.965 1.00 93.31 87 ILE A N 1
ATOM 691 C CA . ILE A 1 87 ? 3.911 -0.311 -17.457 1.00 93.31 87 ILE A CA 1
ATOM 692 C C . ILE A 1 87 ? 2.879 0.813 -17.354 1.00 93.31 87 ILE A C 1
ATOM 694 O O . ILE A 1 87 ? 1.922 0.831 -18.155 1.00 93.31 87 ILE A O 1
#

pLDDT: mean 96.86, std 2.36, range [79.81, 98.69]

Nearest PDB structures (foldseek):
  3h7u-assembly1_A  TM=1.000E+00  e=7.986E-10  Arabidopsis thaliana
  3h7r-assembly1_A  TM=9.967E-01  e=3.565E-09  Arabidopsis thaliana
  6kbl-assembly1_A  TM=9.904E-01  e=4.221E-08  Oryza sativa Indica Group
  7w1w-assembly2_B  TM=9.835E-01  e=4.505E-08  Echinochloa colona
  5jgw-assembly1_A  TM=9.399E-01  e=5.335E-07  Zea mays

Radius of gyration: 17.33 Å; Cα contacts (8 Å, |Δi|>4): 70; chains: 1; bounding box: 45×22×42 Å

Secondary structure (DSSP, 8-state):
-HHHHHT--HHHHHHHHHHHTT-------SSHHHHHHHH--SS----HHHHHHHTTSPP--S---GGGB-TTTSSBSSHHHHTTT--

Sequence (87 aa):
MVAEKLRRTPAQVALRWGLQMGHSALPKSTNEARIKENSDVFGWSIPEDLLAKLSEIEQARLVRGTNFVHDTFGPYRSVEELWDGEI